Protein AF-A0A9D6EF38-F1 (afdb_monomer_lite)

Radius of gyration: 17.89 Å; chains: 1; bounding box: 45×32×58 Å

Foldseek 3Di:
DAPLPPPVVVVVLVVLVVVLVVVVVCCVVPHHDDLLLNLLSQVLSVLLSLLSPFFLDPPDDPVVSCVVSVVLSVLSVVLSVVCVVCVVVLVPADQLPGDDDPCLLVSLVSVLVSVLSSCCRPPNDPVSVVVVVVVCCQQCQCVDDPPSRDDHDDSVSVSSCQRSDCPHVVDPVRD

pLDDT: mean 89.92, std 9.17, range [43.53, 98.06]

Secondary structure (DSSP, 8-state):
--TTTSHHHHHHHHHHHHHHHHHHHHHHHH-PPPHHHHHHHHHHHHHHHHHHHS-S-TTS-HHHHHHHHHHHHHHHHHHHHHHHHTHHHHHHS-TTTS---HHHHHHHHHHHHHHHHHHHHHH-SHHHHHHHHHHHHHHHGGGSPTTS--PPPPHHHHHIIIIISTTTTTSGGG-

Sequence (175 aa):
MALLESRTAKWLIGALAVALSGFHLWAGAFGAFESMLQRTVHLMTLLALCFLTVPCSRRLPRRLAGAIDIPLALLTFAIDLYLIVEHERIVRREWYYGPMTTLDVVFGALTILLVLEAARRMTGWPLPIIASVFVFYALFGDHFPAPLTIRRTHPLTFIDHMFLTPQAIFGTPTG

Structure (mmCIF, N/CA/C/O backbone):
data_AF-A0A9D6EF38-F1
#
_entry.id   AF-A0A9D6EF38-F1
#
loop_
_atom_site.group_PDB
_atom_site.id
_atom_site.type_symbol
_atom_site.label_atom_id
_atom_site.label_alt_id
_atom_site.label_comp_id
_atom_site.label_asym_id
_atom_site.label_entity_id
_atom_site.label_seq_id
_atom_site.pdbx_PDB_ins_code
_atom_site.Cartn_x
_atom_site.Cartn_y
_atom_site.Cartn_z
_atom_site.occupancy
_atom_site.B_iso_or_equiv
_atom_site.auth_seq_id
_atom_site.auth_comp_id
_atom_site.auth_asym_id
_atom_site.auth_atom_id
_atom_site.pdbx_PDB_model_num
ATOM 1 N N . MET A 1 1 ? -19.043 -6.785 19.228 1.00 43.53 1 MET A N 1
ATOM 2 C CA . MET A 1 1 ? -19.274 -5.549 19.997 1.00 43.53 1 MET A CA 1
ATOM 3 C C . MET A 1 1 ? -17.897 -4.946 20.247 1.00 43.53 1 MET A C 1
ATOM 5 O O . MET A 1 1 ? -16.976 -5.715 20.474 1.00 43.53 1 MET A O 1
ATOM 9 N N . ALA A 1 2 ? -17.712 -3.637 20.155 1.00 46.66 2 ALA A N 1
ATOM 10 C CA . ALA A 1 2 ? -16.590 -2.946 20.792 1.00 46.66 2 ALA A CA 1
ATOM 11 C C . ALA A 1 2 ? -15.155 -2.974 20.216 1.00 46.66 2 ALA A C 1
ATOM 13 O O . ALA A 1 2 ? -14.444 -2.084 20.624 1.00 46.66 2 ALA A O 1
ATOM 14 N N . LEU A 1 3 ? -14.654 -3.824 19.305 1.00 51.19 3 LEU A N 1
ATOM 15 C CA . LEU A 1 3 ? -13.186 -3.780 19.049 1.00 51.19 3 LEU A CA 1
ATOM 16 C C . LEU A 1 3 ? -12.640 -2.460 18.467 1.00 51.19 3 LEU A C 1
ATOM 18 O O . LEU A 1 3 ? -11.590 -2.048 18.918 1.00 51.19 3 LEU A O 1
ATOM 22 N N . LEU A 1 4 ? -13.337 -1.772 17.551 1.00 55.91 4 LEU A N 1
ATOM 23 C CA . LEU A 1 4 ? -12.941 -0.426 17.076 1.00 55.91 4 LEU A CA 1
ATOM 24 C C . LEU A 1 4 ? -13.603 0.723 17.866 1.00 55.91 4 LEU A C 1
ATOM 26 O O . LEU A 1 4 ? -13.211 1.880 17.753 1.00 55.91 4 LEU A O 1
ATOM 30 N N . GLU A 1 5 ? -14.618 0.421 18.681 1.00 59.88 5 GLU A N 1
ATOM 31 C CA . GLU A 1 5 ? -15.302 1.407 19.538 1.00 59.88 5 GLU A CA 1
ATOM 32 C C . GLU A 1 5 ? -14.778 1.419 20.973 1.00 59.88 5 GLU A C 1
ATOM 34 O O . GLU A 1 5 ? -15.077 2.341 21.738 1.00 59.88 5 GLU A O 1
ATOM 39 N N . SER A 1 6 ? -14.004 0.404 21.346 1.00 70.31 6 SER A N 1
ATOM 40 C CA . SER A 1 6 ? -13.431 0.250 22.663 1.00 70.31 6 SER A CA 1
ATOM 41 C C . SER A 1 6 ? -12.456 1.381 22.885 1.00 70.31 6 SER A C 1
ATOM 43 O O . SER A 1 6 ? -11.759 1.862 21.985 1.00 70.31 6 SER A O 1
ATOM 45 N N . ARG A 1 7 ? -12.375 1.782 24.148 1.00 77.31 7 ARG A N 1
ATOM 46 C CA . ARG A 1 7 ? -11.379 2.744 24.597 1.00 77.31 7 ARG A CA 1
ATOM 47 C C . ARG A 1 7 ? -9.976 2.326 24.138 1.00 77.31 7 ARG A C 1
ATOM 49 O O . ARG A 1 7 ? -9.204 3.178 23.725 1.00 77.31 7 ARG A O 1
ATOM 56 N N . THR A 1 8 ? -9.691 1.021 24.127 1.00 80.25 8 THR A N 1
ATOM 57 C CA . THR A 1 8 ? -8.409 0.450 23.696 1.00 80.25 8 THR A CA 1
ATOM 58 C C . THR A 1 8 ? -8.081 0.688 22.223 1.00 80.25 8 THR A C 1
ATOM 60 O O . THR A 1 8 ? -6.961 1.099 21.945 1.00 80.25 8 THR A O 1
ATOM 63 N N . ALA A 1 9 ? -9.013 0.521 21.278 1.00 80.62 9 ALA A N 1
ATOM 64 C CA . ALA A 1 9 ? -8.708 0.799 19.870 1.00 80.62 9 ALA A CA 1
ATOM 65 C C . ALA A 1 9 ? -8.506 2.284 19.592 1.00 80.62 9 ALA A C 1
ATOM 67 O O . ALA A 1 9 ? -7.619 2.641 18.825 1.00 80.62 9 ALA A O 1
ATOM 68 N N . LYS A 1 10 ? -9.266 3.159 20.258 1.00 85.56 10 LYS A N 1
ATOM 69 C CA . LYS A 1 10 ? -9.041 4.608 20.156 1.00 85.56 10 LYS A CA 1
ATOM 70 C C . LYS A 1 10 ? -7.650 4.993 20.660 1.00 85.56 10 LYS A C 1
ATOM 72 O O . LYS A 1 10 ? -6.972 5.780 20.009 1.00 85.56 10 LYS A O 1
ATOM 77 N N . TRP A 1 11 ? -7.211 4.404 21.775 1.00 89.06 11 TRP A N 1
ATOM 78 C CA . TRP A 1 11 ? -5.849 4.586 22.279 1.00 89.06 11 TRP A CA 1
ATOM 79 C C . TRP A 1 11 ? -4.793 4.038 21.322 1.00 89.06 11 TRP A C 1
ATOM 81 O O . TRP A 1 11 ? -3.794 4.709 21.106 1.00 89.06 11 TRP A O 1
ATOM 91 N N . LEU A 1 12 ? -5.018 2.871 20.714 1.00 88.38 12 LEU A N 1
ATOM 92 C CA . LEU A 1 12 ? -4.085 2.278 19.755 1.00 88.38 12 LEU A CA 1
ATOM 93 C C . LEU A 1 12 ? -3.951 3.125 18.480 1.00 88.38 12 LEU A C 1
ATOM 95 O O . LEU A 1 12 ? -2.839 3.419 18.060 1.00 88.38 12 LEU A O 1
ATOM 99 N N . ILE A 1 13 ? -5.069 3.580 17.908 1.00 91.12 13 ILE A N 1
ATOM 100 C CA . ILE A 1 13 ? -5.081 4.492 16.753 1.00 91.12 13 ILE A CA 1
ATOM 101 C C . ILE A 1 13 ? -4.376 5.806 17.109 1.00 91.12 13 ILE A C 1
ATOM 103 O O . ILE A 1 13 ? -3.540 6.284 16.345 1.00 91.12 13 ILE A O 1
ATOM 107 N N . GLY A 1 14 ? -4.677 6.369 18.284 1.00 91.44 14 GLY A N 1
ATOM 108 C CA . GLY A 1 14 ? -4.016 7.572 18.783 1.00 91.44 14 GLY A CA 1
ATOM 109 C C . GLY A 1 14 ? -2.509 7.380 18.953 1.00 91.44 14 GLY A C 1
ATOM 110 O O . GLY A 1 14 ? -1.739 8.222 18.507 1.00 91.44 14 GLY A O 1
ATOM 111 N N . ALA A 1 15 ? -2.080 6.255 19.526 1.00 92.81 15 ALA A N 1
ATOM 112 C CA . ALA A 1 15 ? -0.670 5.926 19.704 1.00 92.81 15 ALA A CA 1
ATOM 113 C C . ALA A 1 15 ? 0.059 5.786 18.361 1.00 92.81 15 ALA A C 1
ATOM 115 O O . ALA A 1 15 ? 1.141 6.341 18.215 1.00 92.81 15 ALA A O 1
ATOM 116 N N . LEU A 1 16 ? -0.543 5.119 17.369 1.00 92.88 16 LEU A N 1
ATOM 117 C CA . LEU A 1 16 ? 0.019 5.005 16.018 1.00 92.88 16 LEU A CA 1
ATOM 118 C C . LEU A 1 16 ? 0.149 6.370 15.333 1.00 92.88 16 LEU A C 1
ATOM 120 O O . LEU A 1 16 ? 1.191 6.671 14.756 1.00 92.88 16 LEU A O 1
ATOM 124 N N . ALA A 1 17 ? -0.878 7.218 15.426 1.00 92.81 17 ALA A N 1
ATOM 125 C CA . ALA A 1 17 ? -0.841 8.557 14.844 1.00 92.81 17 ALA A CA 1
ATOM 126 C C . ALA A 1 17 ? 0.222 9.446 15.517 1.00 92.81 17 ALA A C 1
ATOM 128 O O . ALA A 1 17 ? 0.976 10.144 14.835 1.00 92.81 17 ALA A O 1
ATOM 129 N N . VAL A 1 18 ? 0.322 9.395 16.850 1.00 95.25 18 VAL A N 1
ATOM 130 C CA . VAL A 1 18 ? 1.350 10.116 17.616 1.00 95.25 18 VAL A CA 1
ATOM 131 C C . VAL A 1 18 ? 2.748 9.587 17.300 1.00 95.25 18 VAL A C 1
ATOM 133 O O . VAL A 1 18 ? 3.653 10.390 17.094 1.00 95.25 18 VAL A O 1
ATOM 136 N N . ALA A 1 19 ? 2.929 8.269 17.199 1.00 94.19 19 ALA A N 1
ATOM 137 C CA . ALA A 1 19 ? 4.202 7.659 16.825 1.00 94.19 19 ALA A CA 1
ATOM 138 C C . ALA A 1 19 ? 4.644 8.091 15.420 1.00 94.19 19 ALA A C 1
ATOM 140 O O . ALA A 1 19 ? 5.786 8.507 15.251 1.00 94.19 19 ALA A O 1
ATOM 141 N N . LEU A 1 20 ? 3.734 8.088 14.439 1.00 94.31 20 LEU A N 1
ATOM 142 C CA . LEU A 1 20 ? 4.024 8.562 13.084 1.00 94.31 20 LEU A CA 1
ATOM 143 C C . LEU A 1 20 ? 4.392 10.053 13.062 1.00 94.31 20 LEU A C 1
ATOM 145 O O . LEU A 1 20 ? 5.305 10.467 12.352 1.00 94.31 20 LEU A O 1
ATOM 149 N N . SER A 1 21 ? 3.698 10.861 13.864 1.00 93.38 21 SER A N 1
ATOM 150 C CA . SER A 1 21 ? 3.976 12.296 13.982 1.00 93.38 21 SER A CA 1
ATOM 151 C C . SER A 1 21 ? 5.343 12.542 14.631 1.00 93.38 21 SER A C 1
ATOM 153 O O . SER A 1 21 ? 6.124 13.359 14.150 1.00 93.38 21 SER A O 1
ATOM 155 N N . GLY A 1 22 ? 5.662 11.795 15.692 1.00 93.44 22 GLY A N 1
ATOM 156 C CA . GLY A 1 22 ? 6.965 11.823 16.353 1.00 93.44 22 GLY A CA 1
ATOM 157 C C . GLY A 1 22 ? 8.101 11.365 15.439 1.00 93.44 22 GLY A C 1
ATOM 158 O O . GLY A 1 22 ? 9.150 11.999 15.427 1.00 93.44 22 GLY A O 1
ATOM 159 N N . PHE A 1 23 ? 7.876 10.327 14.629 1.00 91.50 23 PHE A N 1
ATOM 160 C CA . PHE A 1 23 ? 8.826 9.849 13.622 1.00 91.50 23 PHE A CA 1
ATOM 161 C C . PHE A 1 23 ? 9.205 10.955 12.628 1.00 91.50 23 PHE A C 1
ATOM 163 O O . PHE A 1 23 ? 10.390 11.194 12.404 1.00 91.50 23 PHE A O 1
ATOM 170 N N . HIS A 1 24 ? 8.222 11.694 12.103 1.00 91.31 24 HIS A N 1
ATOM 171 C CA . HIS A 1 24 ? 8.473 12.816 11.190 1.00 91.31 24 HIS A CA 1
ATOM 172 C C . HIS A 1 24 ? 9.196 13.989 11.854 1.00 91.31 24 HIS A C 1
ATOM 174 O O . HIS A 1 24 ? 10.127 14.543 11.272 1.00 91.31 24 HIS A O 1
ATOM 180 N N . LEU A 1 25 ? 8.812 14.354 13.083 1.00 91.31 25 LEU A N 1
ATOM 181 C CA . LEU A 1 25 ? 9.503 15.407 13.839 1.00 91.31 25 LEU A CA 1
ATOM 182 C C . LEU A 1 25 ? 10.960 15.034 14.125 1.00 91.31 25 LEU A C 1
ATOM 184 O O . LEU A 1 25 ? 11.847 15.877 14.015 1.00 91.31 25 LEU A O 1
ATOM 188 N N . TRP A 1 26 ? 11.211 13.769 14.463 1.00 90.44 26 TRP A N 1
ATOM 189 C CA . TRP A 1 26 ? 12.556 13.262 14.693 1.00 90.44 26 TRP A CA 1
ATOM 190 C C . TRP A 1 26 ? 13.386 13.271 13.405 1.00 90.44 26 TRP A C 1
ATOM 192 O O . TRP A 1 26 ? 14.493 13.804 13.410 1.00 90.44 26 TRP A O 1
ATOM 202 N N . ALA A 1 27 ? 12.840 12.773 12.291 1.00 88.31 27 ALA A N 1
ATOM 203 C CA . ALA A 1 27 ? 13.526 12.778 10.997 1.00 88.31 27 ALA A CA 1
ATOM 204 C C . ALA A 1 27 ? 13.858 14.210 10.532 1.00 88.31 27 ALA A C 1
ATOM 206 O O . ALA A 1 27 ? 14.954 14.473 10.042 1.00 88.31 27 ALA A O 1
ATOM 207 N N . GLY A 1 28 ? 12.951 15.167 10.751 1.00 86.38 28 GLY A N 1
ATOM 208 C CA . GLY A 1 28 ? 13.198 16.579 10.448 1.00 86.38 28 GLY A CA 1
ATOM 209 C C . GLY A 1 28 ? 14.270 17.230 11.332 1.00 86.38 28 GLY A C 1
ATOM 210 O O . GLY A 1 28 ? 14.988 18.109 10.865 1.00 86.38 28 GLY A O 1
ATOM 211 N N . ALA A 1 29 ? 14.396 16.804 12.593 1.00 88.31 29 ALA A N 1
ATOM 212 C CA . ALA A 1 29 ? 15.343 17.378 13.550 1.00 88.31 29 ALA A CA 1
ATOM 213 C C . ALA A 1 29 ? 16.752 16.762 13.479 1.00 88.31 29 ALA A C 1
ATOM 215 O O . ALA A 1 29 ? 17.735 17.477 13.664 1.00 88.31 29 ALA A O 1
ATOM 216 N N . PHE A 1 30 ? 16.859 15.453 13.235 1.00 85.69 30 PHE A N 1
ATOM 217 C CA . PHE A 1 30 ? 18.117 14.697 13.337 1.00 85.69 30 PHE A CA 1
ATOM 218 C C . PHE A 1 30 ? 18.672 14.208 11.991 1.00 85.69 30 PHE A C 1
ATOM 220 O O . PHE A 1 30 ? 19.778 13.671 11.954 1.00 85.69 30 PHE A O 1
ATOM 227 N N . GLY A 1 31 ? 17.949 14.435 10.892 1.00 76.88 31 GLY A N 1
ATOM 228 C CA . GLY A 1 31 ? 18.358 14.061 9.540 1.00 76.88 31 GLY A CA 1
ATOM 229 C C . GLY A 1 31 ? 17.400 13.056 8.904 1.00 76.88 31 GLY A C 1
ATOM 230 O O . GLY A 1 31 ? 16.877 12.158 9.564 1.00 76.88 31 GLY A O 1
ATOM 231 N N . ALA A 1 32 ? 17.170 13.223 7.600 1.00 74.69 32 ALA A N 1
ATOM 232 C CA . ALA A 1 32 ? 16.268 12.364 6.846 1.00 74.69 32 ALA A CA 1
ATOM 233 C C . ALA A 1 32 ? 16.864 10.962 6.670 1.00 74.69 32 ALA A C 1
ATOM 235 O O . ALA A 1 32 ? 18.046 10.807 6.352 1.00 74.69 32 ALA A O 1
ATOM 236 N N . PHE A 1 33 ? 16.021 9.943 6.838 1.00 78.31 33 PHE A N 1
ATOM 237 C CA . PHE A 1 33 ? 16.364 8.583 6.438 1.00 78.31 33 PHE A CA 1
ATOM 238 C C . PHE A 1 33 ? 16.461 8.486 4.913 1.00 78.31 33 PHE A C 1
ATOM 240 O O . PHE A 1 33 ? 16.066 9.395 4.177 1.00 78.31 33 PHE A O 1
ATOM 247 N N . GLU A 1 34 ? 16.948 7.346 4.421 1.00 82.56 34 GLU A N 1
ATOM 248 C CA . GLU A 1 34 ? 16.823 7.050 3.001 1.00 82.56 34 GLU A CA 1
ATOM 249 C C . GLU A 1 34 ? 15.355 7.17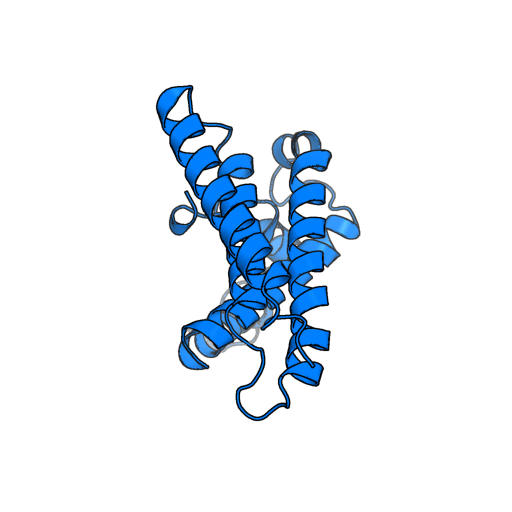8 2.565 1.00 82.56 34 GLU A C 1
ATOM 251 O O . GLU A 1 34 ? 14.441 6.663 3.217 1.00 82.56 34 GLU A O 1
ATOM 256 N N . SER A 1 35 ? 15.140 7.875 1.446 1.00 82.12 35 SER A N 1
ATOM 257 C CA . SER A 1 35 ? 13.808 8.250 0.968 1.00 82.12 35 SER A CA 1
ATOM 258 C C . SER A 1 35 ? 12.825 7.077 0.887 1.00 82.12 35 SER A C 1
ATOM 260 O O . SER A 1 35 ? 11.655 7.250 1.221 1.00 82.12 35 SER A O 1
ATOM 262 N N . MET A 1 36 ? 13.278 5.877 0.507 1.00 83.75 36 MET A N 1
ATOM 263 C CA . MET A 1 36 ? 12.411 4.705 0.401 1.00 83.75 36 MET A CA 1
ATOM 264 C C . MET A 1 36 ? 11.947 4.192 1.769 1.00 83.75 36 MET A C 1
ATOM 266 O O . MET A 1 36 ? 10.761 3.902 1.936 1.00 83.75 36 MET A O 1
ATOM 270 N N . LEU A 1 37 ? 12.838 4.140 2.764 1.00 88.69 37 LEU A N 1
ATOM 271 C CA . LEU A 1 37 ? 12.488 3.721 4.125 1.00 88.69 37 LEU A CA 1
ATOM 272 C C . LEU A 1 37 ? 11.472 4.672 4.753 1.00 88.69 37 LEU A C 1
ATOM 274 O O . LEU A 1 37 ? 10.438 4.232 5.253 1.00 88.69 37 LEU A O 1
ATOM 278 N N . GLN A 1 38 ? 11.728 5.979 4.676 1.00 90.94 38 GLN A N 1
ATOM 279 C CA . GLN A 1 38 ? 10.842 6.980 5.269 1.00 90.94 38 GLN A CA 1
ATOM 280 C C . GLN A 1 38 ? 9.434 6.931 4.663 1.00 90.94 38 GLN A C 1
ATOM 282 O O . GLN A 1 38 ? 8.438 6.953 5.389 1.00 90.94 38 GLN A O 1
ATOM 287 N N . ARG A 1 39 ? 9.349 6.835 3.332 1.00 90.94 39 ARG A N 1
ATOM 288 C CA . ARG A 1 39 ? 8.074 6.777 2.605 1.00 90.94 39 ARG A CA 1
ATOM 289 C C . ARG A 1 39 ? 7.310 5.490 2.874 1.00 90.94 39 ARG A C 1
ATOM 291 O O . ARG A 1 39 ? 6.085 5.527 2.959 1.00 90.94 39 ARG A O 1
ATOM 298 N N . THR A 1 40 ? 8.016 4.374 3.040 1.00 92.06 40 THR A N 1
ATOM 299 C CA . THR A 1 40 ? 7.385 3.087 3.345 1.00 92.06 40 THR A CA 1
ATOM 300 C C . THR A 1 40 ? 6.734 3.114 4.721 1.00 92.06 40 THR A C 1
ATOM 302 O O . THR A 1 40 ? 5.520 2.917 4.810 1.00 92.06 40 THR A O 1
ATOM 305 N N . VAL A 1 41 ? 7.496 3.502 5.752 1.00 93.62 41 VAL A N 1
ATOM 306 C CA . VAL A 1 41 ? 6.987 3.641 7.126 1.00 93.62 41 VAL A CA 1
ATOM 307 C C . VAL A 1 41 ? 5.799 4.598 7.158 1.00 93.62 41 VAL A C 1
ATOM 309 O O . VAL A 1 41 ? 4.775 4.315 7.785 1.00 93.62 41 VAL A O 1
ATOM 312 N N . HIS A 1 42 ? 5.891 5.722 6.440 1.00 94.25 42 HIS A N 1
ATOM 313 C CA . HIS A 1 42 ? 4.799 6.682 6.364 1.00 94.25 42 HIS A CA 1
ATOM 314 C C . HIS A 1 42 ? 3.541 6.098 5.714 1.00 94.25 42 HIS A C 1
ATOM 316 O O . HIS A 1 42 ? 2.475 6.090 6.335 1.00 94.25 42 HIS A O 1
ATOM 322 N N . LEU A 1 43 ? 3.651 5.598 4.482 1.00 95.12 43 LEU A N 1
ATOM 323 C CA . LEU A 1 43 ? 2.506 5.127 3.712 1.00 95.12 43 LEU A CA 1
ATOM 324 C C . LEU A 1 43 ? 1.854 3.902 4.355 1.00 95.12 43 LEU A C 1
ATOM 326 O O . LEU A 1 43 ? 0.630 3.864 4.477 1.00 95.12 43 LEU A O 1
ATOM 330 N N . MET A 1 44 ? 2.639 2.913 4.784 1.00 96.38 44 MET A N 1
ATOM 331 C CA . MET A 1 44 ? 2.095 1.692 5.377 1.00 96.38 44 MET A CA 1
ATOM 332 C C . MET A 1 44 ? 1.382 1.983 6.700 1.00 96.38 44 MET A C 1
ATOM 334 O O . MET A 1 44 ? 0.292 1.457 6.938 1.00 96.38 44 MET A O 1
ATOM 338 N N . THR A 1 45 ? 1.920 2.899 7.514 1.00 94.94 45 THR A N 1
ATOM 339 C CA . THR A 1 45 ? 1.246 3.352 8.739 1.00 94.94 45 THR A CA 1
ATOM 340 C C . THR A 1 45 ? -0.046 4.108 8.424 1.00 94.94 45 THR A C 1
ATOM 342 O O . THR A 1 45 ? -1.061 3.895 9.090 1.00 94.94 45 THR A O 1
ATOM 345 N N . LEU A 1 46 ? -0.063 4.958 7.391 1.00 95.38 46 LEU A N 1
ATOM 346 C CA . LEU A 1 46 ? -1.285 5.643 6.958 1.00 95.38 46 LEU A CA 1
ATOM 347 C C . LEU A 1 46 ? -2.349 4.674 6.428 1.00 95.38 46 LEU A C 1
ATOM 349 O O . LEU A 1 46 ? -3.529 4.859 6.726 1.00 95.38 46 LEU A O 1
ATOM 353 N N . LEU A 1 47 ? -1.964 3.632 5.686 1.00 96.06 47 LEU A N 1
ATOM 354 C CA . LEU A 1 47 ? -2.893 2.590 5.243 1.00 96.06 47 LEU A CA 1
ATOM 355 C C . LEU A 1 47 ? -3.463 1.814 6.438 1.00 96.06 47 LEU A C 1
ATOM 357 O O . LEU A 1 47 ? -4.678 1.620 6.512 1.00 96.06 47 LEU A O 1
ATOM 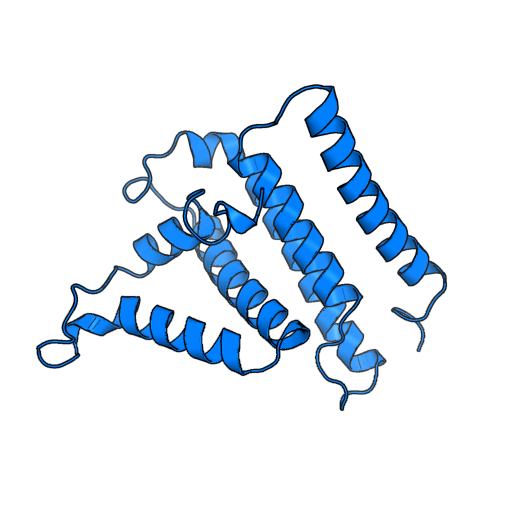361 N N . ALA A 1 48 ? -2.625 1.452 7.416 1.00 95.44 48 ALA A N 1
ATOM 362 C CA . ALA A 1 48 ? -3.081 0.821 8.653 1.00 95.44 48 ALA A CA 1
ATOM 363 C C . ALA A 1 48 ? -4.102 1.706 9.389 1.00 95.44 48 ALA A C 1
ATOM 365 O O . ALA A 1 48 ? -5.186 1.248 9.758 1.00 95.44 48 ALA A O 1
ATOM 366 N N . LEU A 1 49 ? -3.795 2.998 9.549 1.00 93.69 49 LEU A N 1
ATOM 367 C CA . LEU A 1 49 ? -4.704 3.977 10.147 1.00 93.69 49 LEU A CA 1
ATOM 368 C C . LEU A 1 49 ? -5.999 4.110 9.341 1.00 93.69 49 LEU A C 1
ATOM 370 O O . LEU A 1 49 ? -7.074 4.153 9.938 1.00 93.69 49 LEU A O 1
ATOM 374 N N . CYS A 1 50 ? -5.932 4.129 8.008 1.00 94.19 50 CYS A N 1
ATOM 375 C CA . CYS A 1 50 ? -7.106 4.181 7.139 1.00 94.19 50 CYS A CA 1
ATOM 376 C C . CYS A 1 50 ? -8.042 2.996 7.403 1.00 94.19 50 CYS A C 1
ATOM 378 O O . CYS A 1 50 ? -9.230 3.202 7.649 1.00 94.19 50 CYS A O 1
ATOM 380 N N . PHE A 1 51 ? -7.520 1.768 7.438 1.00 93.62 51 PHE A N 1
ATOM 381 C CA . PHE A 1 51 ? -8.345 0.582 7.676 1.00 93.62 51 PHE A CA 1
ATOM 382 C C . PHE A 1 51 ? -8.918 0.533 9.094 1.00 93.62 51 PHE A C 1
ATOM 384 O O . PHE A 1 51 ? -10.064 0.128 9.269 1.00 93.62 51 PHE A O 1
ATOM 391 N N . LEU A 1 52 ? -8.177 1.006 10.099 1.00 90.94 52 LEU A N 1
ATOM 392 C CA . LEU A 1 52 ? -8.662 1.062 11.481 1.00 90.94 52 LEU A CA 1
ATOM 393 C C . LEU A 1 52 ? -9.679 2.188 11.733 1.00 90.94 52 LEU A C 1
ATOM 395 O O . LEU A 1 52 ? -10.502 2.073 12.641 1.00 90.94 52 LEU A O 1
ATOM 399 N N . THR A 1 53 ? -9.640 3.278 10.962 1.00 89.75 53 THR A N 1
ATOM 400 C CA . THR A 1 53 ? -10.502 4.457 11.178 1.00 89.75 53 THR A CA 1
ATOM 401 C C . THR A 1 53 ? -11.712 4.504 10.251 1.00 89.75 53 THR A C 1
ATOM 403 O O . THR A 1 53 ? -12.780 4.964 10.665 1.00 89.75 53 THR A O 1
ATOM 406 N N . VAL A 1 54 ? -11.581 4.010 9.017 1.00 89.12 54 VAL A N 1
ATOM 407 C CA . VAL A 1 54 ? -12.631 4.050 7.998 1.00 89.12 54 VAL A CA 1
ATOM 408 C C . VAL A 1 54 ? -13.119 2.631 7.690 1.00 89.12 54 VAL A C 1
ATOM 410 O O . VAL A 1 54 ? -12.417 1.860 7.027 1.00 89.12 54 VAL A O 1
ATOM 413 N N . PRO A 1 55 ? -14.341 2.271 8.132 1.00 86.19 55 PRO A N 1
ATOM 414 C CA . PRO A 1 55 ? -14.838 0.908 8.004 1.00 86.19 55 PRO A CA 1
ATOM 415 C C . PRO A 1 55 ? -15.073 0.520 6.541 1.00 86.19 55 PRO A C 1
ATOM 417 O O . PRO A 1 55 ? -15.537 1.340 5.744 1.00 86.19 55 PRO A O 1
ATOM 420 N N . CYS A 1 56 ? -14.850 -0.756 6.208 1.00 87.44 56 CYS A N 1
ATOM 421 C CA . CYS A 1 56 ? -15.000 -1.295 4.845 1.00 87.44 56 CYS A CA 1
ATOM 422 C C . CYS A 1 56 ? -16.342 -0.949 4.166 1.00 87.44 56 CYS A C 1
ATOM 424 O O . CYS A 1 56 ? -16.398 -0.629 2.972 1.00 87.44 56 CYS A O 1
ATOM 426 N N . SER A 1 57 ? -17.441 -0.999 4.925 1.00 83.31 57 SER A N 1
ATOM 427 C CA . SER A 1 57 ? -18.781 -0.662 4.445 1.00 83.31 57 SER A CA 1
ATOM 428 C C . SER A 1 57 ? -19.642 -0.097 5.565 1.00 83.31 57 SER A C 1
ATOM 430 O O . SER A 1 57 ? -19.734 -0.677 6.645 1.00 83.31 57 SER A O 1
ATOM 432 N N . ARG A 1 58 ? -20.359 0.994 5.271 1.00 77.06 58 ARG A N 1
ATOM 433 C CA . ARG A 1 58 ? -21.358 1.581 6.182 1.00 77.06 58 ARG A CA 1
ATOM 434 C C . ARG A 1 58 ? -22.617 0.720 6.331 1.00 77.06 58 ARG A C 1
ATOM 436 O O . ARG A 1 58 ? -23.391 0.944 7.252 1.00 77.06 58 ARG A O 1
ATOM 443 N N . ARG A 1 59 ? -22.834 -0.236 5.419 1.00 83.31 59 ARG A N 1
ATOM 444 C CA . ARG A 1 59 ? -23.993 -1.146 5.431 1.00 83.31 59 ARG A CA 1
ATOM 445 C C . ARG A 1 59 ? -23.748 -2.396 6.273 1.00 83.31 59 ARG A C 1
ATOM 447 O O . ARG A 1 59 ? -24.702 -3.051 6.675 1.00 83.31 59 ARG A O 1
ATOM 454 N N . LEU A 1 60 ? -22.482 -2.747 6.506 1.00 83.50 60 LEU A N 1
ATOM 455 C CA . LEU A 1 60 ? -22.134 -3.914 7.304 1.00 83.50 60 LEU A CA 1
ATOM 456 C C . LEU A 1 60 ? -22.229 -3.588 8.800 1.00 83.50 60 LEU A C 1
ATOM 458 O O . LEU A 1 60 ? -21.821 -2.503 9.225 1.00 83.50 60 LEU A O 1
ATOM 462 N N . PRO A 1 61 ? -22.686 -4.540 9.631 1.00 84.50 61 PRO A N 1
ATOM 463 C CA . PRO A 1 61 ? -22.518 -4.455 11.073 1.00 84.50 61 PRO A CA 1
ATOM 464 C C . PRO A 1 61 ? -21.046 -4.210 11.420 1.00 84.50 61 PRO A C 1
ATOM 466 O O . PRO A 1 61 ? -20.164 -4.898 10.902 1.00 84.50 61 PRO A O 1
ATOM 469 N N . ARG A 1 62 ? -20.768 -3.297 12.360 1.00 78.81 62 ARG A N 1
ATOM 470 C CA . ARG A 1 62 ? -19.391 -2.927 12.753 1.00 78.81 62 ARG A CA 1
ATOM 471 C C . ARG A 1 62 ? -18.504 -4.121 13.119 1.00 78.81 62 ARG A C 1
ATOM 473 O O . ARG A 1 62 ? -17.300 -4.077 12.907 1.00 78.81 62 ARG A O 1
ATOM 480 N N . ARG A 1 63 ? -19.089 -5.205 13.644 1.00 80.62 63 ARG A N 1
ATOM 481 C CA . ARG A 1 63 ? -18.366 -6.452 13.952 1.00 80.62 63 ARG A CA 1
ATOM 482 C C . ARG A 1 63 ? -17.800 -7.124 12.699 1.00 80.62 63 ARG A C 1
ATOM 484 O O . ARG A 1 63 ? -16.671 -7.591 12.736 1.00 80.62 63 ARG A O 1
ATOM 491 N N . LEU A 1 64 ? -18.589 -7.185 11.628 1.00 84.00 64 LEU A N 1
ATOM 492 C CA . LEU A 1 64 ? -18.177 -7.793 10.364 1.00 84.00 64 LEU A CA 1
ATOM 493 C C . LEU A 1 64 ? -17.192 -6.887 9.625 1.00 84.00 64 LEU A C 1
ATOM 495 O O . LEU A 1 64 ? -16.207 -7.387 9.102 1.00 84.00 64 LEU A O 1
ATOM 499 N N . ALA A 1 65 ? -17.404 -5.566 9.664 1.00 85.19 65 ALA A N 1
ATOM 500 C CA . ALA A 1 65 ? -16.432 -4.607 9.141 1.00 85.19 65 ALA A CA 1
ATOM 501 C C . ALA A 1 65 ? -15.069 -4.759 9.842 1.00 85.19 65 ALA A C 1
ATOM 503 O O . ALA A 1 65 ? -14.070 -5.008 9.181 1.00 85.19 65 ALA A O 1
ATOM 504 N N . GLY A 1 66 ? -15.042 -4.767 11.181 1.00 84.75 66 GLY A N 1
ATOM 505 C CA . GLY A 1 66 ? -13.808 -4.953 11.952 1.00 84.75 66 GLY A CA 1
ATOM 506 C C . GLY A 1 66 ? -13.093 -6.285 11.689 1.00 84.75 66 GLY A C 1
ATOM 507 O O . GLY A 1 66 ? -11.868 -6.327 11.698 1.00 84.75 66 GLY A O 1
ATOM 508 N N . ALA A 1 67 ? -13.829 -7.365 11.408 1.00 87.75 67 ALA A N 1
ATOM 509 C CA . ALA A 1 67 ? -13.232 -8.655 11.052 1.00 87.75 67 ALA A CA 1
ATOM 510 C C . ALA A 1 67 ? -12.497 -8.634 9.697 1.00 87.75 67 ALA A C 1
ATOM 512 O O . ALA A 1 67 ? -11.641 -9.481 9.469 1.00 87.75 67 ALA A O 1
ATOM 513 N N . ILE A 1 68 ? -12.815 -7.675 8.823 1.00 90.31 68 ILE A N 1
ATOM 514 C CA . ILE A 1 68 ? -12.130 -7.442 7.544 1.00 90.31 68 ILE A CA 1
ATOM 515 C C . ILE A 1 68 ? -11.020 -6.400 7.725 1.00 90.31 68 ILE A C 1
ATOM 517 O O . ILE A 1 68 ? -9.908 -6.569 7.235 1.00 90.31 68 ILE A O 1
ATOM 521 N N . ASP A 1 69 ? -11.314 -5.334 8.463 1.00 91.75 69 ASP A N 1
ATOM 522 C CA . ASP A 1 69 ? -10.445 -4.168 8.607 1.00 91.75 69 ASP A CA 1
ATOM 523 C C . ASP A 1 69 ? -9.181 -4.461 9.426 1.00 91.75 69 ASP A C 1
ATOM 525 O O . ASP A 1 69 ? -8.098 -3.996 9.077 1.00 91.75 69 ASP A O 1
ATOM 529 N N . ILE A 1 70 ? -9.293 -5.278 10.481 1.00 91.38 70 ILE A N 1
ATOM 530 C CA . ILE A 1 70 ? -8.152 -5.639 11.334 1.00 91.38 70 ILE A CA 1
ATOM 531 C C . ILE A 1 70 ? -7.104 -6.457 10.555 1.00 91.38 70 ILE A C 1
ATOM 533 O O . ILE A 1 70 ? -5.938 -6.067 10.583 1.00 91.38 70 ILE A O 1
ATOM 537 N N . PRO A 1 71 ? -7.457 -7.535 9.822 1.00 95.12 71 PRO A N 1
ATOM 538 C CA . PRO A 1 71 ? -6.495 -8.236 8.973 1.00 95.12 71 PRO A CA 1
ATOM 539 C C . PRO A 1 71 ? -5.835 -7.349 7.916 1.00 95.12 71 PRO A C 1
ATOM 541 O O . PRO A 1 71 ? -4.639 -7.493 7.689 1.00 95.12 71 PRO A O 1
ATOM 544 N N . LEU A 1 72 ? -6.574 -6.420 7.295 1.00 95.44 72 LEU A N 1
ATOM 545 C CA . LEU A 1 72 ? -6.003 -5.495 6.307 1.00 95.44 72 LEU A CA 1
ATOM 546 C C . LEU A 1 72 ? -4.968 -4.555 6.940 1.00 95.44 72 LEU A C 1
ATOM 548 O O . LEU A 1 72 ? -3.903 -4.351 6.365 1.00 95.44 72 LEU A O 1
ATOM 552 N N . ALA A 1 73 ? -5.240 -4.042 8.143 1.00 95.06 73 ALA A N 1
ATOM 553 C CA . ALA A 1 73 ? -4.281 -3.233 8.895 1.00 95.06 73 ALA A CA 1
ATOM 554 C C . ALA A 1 73 ? -3.053 -4.043 9.357 1.00 95.06 73 ALA A C 1
ATOM 556 O O . ALA A 1 73 ? -1.931 -3.547 9.345 1.00 95.06 73 ALA A O 1
ATOM 557 N N . LEU A 1 74 ? -3.231 -5.306 9.752 1.00 96.00 74 LEU A N 1
ATOM 558 C CA . LEU A 1 74 ? -2.100 -6.181 10.081 1.00 96.00 74 LEU A CA 1
ATOM 559 C C . LEU A 1 74 ? -1.258 -6.502 8.843 1.00 96.00 74 LEU A C 1
ATOM 561 O O . LEU A 1 74 ? -0.034 -6.555 8.930 1.00 96.00 74 LEU A O 1
ATOM 565 N N . LEU A 1 75 ? -1.901 -6.671 7.687 1.00 97.62 75 LEU A N 1
ATOM 566 C CA . LEU A 1 75 ? -1.219 -6.925 6.426 1.00 97.62 75 LEU A CA 1
ATOM 567 C C . LEU A 1 75 ? -0.339 -5.741 6.006 1.00 97.62 75 LEU A C 1
ATOM 569 O O . LEU A 1 75 ? 0.782 -5.966 5.565 1.00 97.62 75 LEU A O 1
ATOM 573 N N . THR A 1 76 ? -0.787 -4.495 6.200 1.00 97.00 76 THR A N 1
ATOM 574 C CA . THR A 1 76 ? 0.057 -3.317 5.925 1.00 97.00 76 THR A CA 1
ATOM 575 C C . THR A 1 76 ? 1.300 -3.286 6.810 1.00 97.00 76 THR A C 1
ATOM 577 O O . THR A 1 76 ? 2.378 -2.991 6.310 1.00 97.00 76 THR A O 1
ATOM 580 N N . PHE A 1 77 ? 1.192 -3.668 8.090 1.00 96.75 77 PHE A N 1
ATOM 581 C CA . PHE A 1 77 ? 2.364 -3.779 8.970 1.00 96.75 77 PHE A CA 1
ATOM 582 C C . PHE A 1 77 ? 3.300 -4.926 8.575 1.00 96.75 77 PHE A C 1
ATOM 584 O O . PHE A 1 77 ? 4.514 -4.787 8.678 1.00 96.75 77 PHE A O 1
ATOM 591 N N . ALA A 1 78 ? 2.759 -6.055 8.111 1.00 97.62 78 ALA A N 1
ATOM 592 C CA . ALA A 1 78 ? 3.577 -7.164 7.624 1.00 97.62 78 ALA A CA 1
ATOM 593 C C . ALA A 1 78 ? 4.382 -6.771 6.372 1.00 97.62 78 ALA A C 1
ATOM 595 O O . ALA A 1 78 ? 5.554 -7.127 6.261 1.00 97.62 78 ALA A O 1
ATOM 596 N N . ILE A 1 79 ? 3.766 -6.012 5.461 1.00 97.44 79 ILE A N 1
ATOM 597 C CA . ILE A 1 79 ? 4.420 -5.483 4.258 1.00 97.44 79 ILE A CA 1
ATOM 598 C C . ILE A 1 79 ? 5.484 -4.439 4.628 1.00 97.44 79 ILE A C 1
ATOM 600 O O . ILE A 1 79 ? 6.590 -4.494 4.098 1.00 97.44 79 ILE A O 1
ATOM 604 N N . ASP A 1 80 ? 5.180 -3.532 5.560 1.00 96.19 80 ASP A N 1
ATOM 605 C CA . ASP A 1 80 ? 6.133 -2.535 6.071 1.00 96.19 80 ASP A CA 1
ATOM 606 C C . ASP A 1 80 ? 7.379 -3.197 6.666 1.00 96.19 80 ASP A C 1
ATOM 608 O O . ASP A 1 80 ? 8.504 -2.923 6.253 1.00 96.19 80 ASP A O 1
ATOM 612 N N . LEU A 1 81 ? 7.177 -4.158 7.575 1.00 96.75 81 LEU A N 1
ATOM 613 C CA . LEU A 1 81 ? 8.270 -4.897 8.200 1.00 96.75 81 LEU A CA 1
ATOM 614 C C . LEU A 1 81 ? 9.113 -5.643 7.159 1.00 96.75 81 LEU A C 1
ATOM 616 O O . LEU A 1 81 ? 10.337 -5.650 7.265 1.00 96.75 81 LEU A O 1
ATOM 620 N N . TYR A 1 82 ? 8.479 -6.247 6.151 1.00 96.69 82 TYR A N 1
ATOM 621 C CA . TYR A 1 82 ? 9.193 -6.901 5.056 1.00 96.69 82 TYR A CA 1
ATOM 622 C C . TYR A 1 82 ? 10.096 -5.925 4.300 1.00 96.69 82 TYR A C 1
ATOM 624 O O . TYR A 1 82 ? 11.271 -6.219 4.098 1.00 96.69 82 TYR A O 1
ATOM 632 N N . LEU A 1 83 ? 9.568 -4.760 3.918 1.00 94.69 83 LEU A N 1
ATOM 633 C CA . LEU A 1 83 ? 10.325 -3.743 3.190 1.00 94.69 83 LEU A CA 1
ATOM 634 C C . LEU A 1 83 ? 11.483 -3.174 4.017 1.00 94.69 83 LEU A C 1
ATOM 636 O O . LEU A 1 83 ? 12.529 -2.889 3.447 1.00 94.69 83 LEU A O 1
ATOM 640 N N . ILE A 1 84 ? 11.328 -3.055 5.340 1.00 94.12 84 ILE A N 1
ATOM 641 C CA . ILE A 1 84 ? 12.397 -2.616 6.249 1.00 94.12 84 ILE A CA 1
ATOM 642 C C . ILE A 1 84 ? 13.489 -3.686 6.378 1.00 94.12 84 ILE A C 1
ATOM 644 O O . ILE A 1 84 ? 14.672 -3.365 6.304 1.00 94.12 84 ILE A O 1
ATOM 648 N N . VAL A 1 85 ? 13.116 -4.956 6.569 1.00 95.50 85 VAL A N 1
ATOM 649 C CA . VAL A 1 85 ? 14.081 -6.058 6.747 1.00 95.50 85 VAL A CA 1
ATOM 650 C C . VAL A 1 85 ? 14.850 -6.342 5.456 1.00 95.50 85 VAL A C 1
ATOM 652 O O . VAL A 1 85 ? 16.061 -6.543 5.490 1.00 95.50 85 VAL A O 1
ATOM 655 N N . GLU A 1 86 ? 14.165 -6.329 4.314 1.00 94.06 86 GLU A N 1
ATOM 656 C CA . GLU A 1 86 ? 14.753 -6.605 2.998 1.00 94.06 86 GLU A CA 1
ATOM 657 C C . GLU A 1 86 ? 15.304 -5.351 2.303 1.00 94.06 86 GLU A C 1
ATOM 659 O O . GLU A 1 86 ? 15.726 -5.417 1.147 1.00 94.06 86 GLU A O 1
ATOM 664 N N . HIS A 1 87 ? 15.321 -4.210 2.992 1.00 91.25 87 HIS A N 1
ATOM 665 C CA . HIS A 1 87 ? 15.676 -2.909 2.432 1.00 91.25 87 HIS A CA 1
ATOM 666 C C . HIS A 1 87 ? 17.025 -2.910 1.696 1.00 91.25 87 HIS A C 1
ATOM 668 O O . HIS A 1 87 ? 17.081 -2.544 0.524 1.00 91.25 87 HIS A O 1
ATOM 674 N N . GLU A 1 88 ? 18.089 -3.421 2.322 1.00 90.56 88 GLU A N 1
ATOM 675 C CA . GLU A 1 88 ? 19.423 -3.504 1.705 1.00 90.56 88 GLU A CA 1
ATOM 676 C C . GLU A 1 88 ? 19.416 -4.320 0.402 1.00 90.56 88 GLU A C 1
ATOM 678 O O . GLU A 1 88 ? 20.069 -3.948 -0.574 1.00 90.56 88 GLU A O 1
ATOM 683 N N . ARG A 1 89 ? 18.653 -5.423 0.352 1.00 92.19 89 ARG A N 1
ATOM 684 C CA . ARG A 1 89 ? 18.509 -6.236 -0.866 1.00 92.19 89 ARG A CA 1
ATOM 685 C C . ARG A 1 89 ? 17.764 -5.458 -1.946 1.00 92.19 89 ARG A C 1
ATOM 687 O O . ARG A 1 89 ? 18.151 -5.518 -3.112 1.00 92.19 89 ARG A O 1
ATOM 694 N N . ILE A 1 90 ? 16.698 -4.757 -1.570 1.00 90.38 90 ILE A N 1
ATOM 695 C CA . ILE A 1 90 ? 15.844 -4.010 -2.496 1.00 90.38 90 ILE A CA 1
ATOM 696 C C . ILE A 1 90 ? 16.605 -2.830 -3.105 1.00 90.38 90 ILE A C 1
ATOM 698 O O . ILE A 1 90 ? 16.537 -2.634 -4.314 1.00 90.38 90 ILE A O 1
ATOM 702 N N . VAL A 1 91 ? 17.376 -2.087 -2.310 1.00 87.56 91 VAL A N 1
ATOM 703 C CA . VAL A 1 91 ? 18.137 -0.919 -2.787 1.00 87.56 91 VAL A CA 1
ATOM 704 C C . VAL A 1 91 ? 19.340 -1.316 -3.637 1.00 87.56 91 VAL A C 1
ATOM 706 O O . VAL A 1 91 ? 19.665 -0.628 -4.602 1.00 87.56 91 VAL A O 1
ATOM 709 N N . ARG A 1 92 ? 20.003 -2.432 -3.316 1.00 88.19 92 ARG A N 1
ATOM 710 C CA . ARG A 1 92 ? 21.173 -2.906 -4.075 1.00 88.19 92 ARG A CA 1
ATOM 711 C C . ARG A 1 92 ? 20.813 -3.629 -5.369 1.00 88.19 92 ARG A C 1
ATOM 713 O O . ARG A 1 92 ? 21.712 -3.905 -6.162 1.00 88.19 92 ARG A O 1
ATOM 720 N N . ARG A 1 93 ? 19.541 -3.976 -5.587 1.00 89.50 93 ARG A N 1
ATOM 721 C CA . ARG A 1 93 ? 19.126 -4.622 -6.836 1.00 89.50 93 ARG A CA 1
ATOM 722 C C . ARG A 1 93 ? 19.054 -3.597 -7.962 1.00 89.50 93 ARG A C 1
ATOM 724 O O . ARG A 1 93 ? 18.627 -2.462 -7.772 1.00 89.50 93 ARG A O 1
ATOM 731 N N . GLU A 1 94 ? 19.366 -4.043 -9.168 1.00 87.81 94 GLU A N 1
ATOM 732 C CA . GLU A 1 94 ? 19.067 -3.272 -10.369 1.00 87.81 94 GLU A CA 1
ATOM 733 C C . GLU A 1 94 ? 17.551 -3.257 -10.590 1.00 87.81 94 GLU A C 1
ATOM 735 O O . GLU A 1 94 ? 16.931 -4.304 -10.807 1.00 87.81 94 GLU A O 1
ATOM 740 N N . TRP A 1 95 ? 16.936 -2.076 -10.515 1.00 86.44 95 TRP A N 1
ATOM 741 C CA . TRP A 1 95 ? 15.514 -1.916 -10.817 1.00 86.44 95 TRP A CA 1
ATOM 742 C C . TRP A 1 95 ? 15.190 -2.477 -12.208 1.00 86.44 95 TRP A C 1
ATOM 744 O O . TRP A 1 95 ? 15.975 -2.327 -13.144 1.00 86.44 95 TRP A O 1
ATOM 754 N N . TYR A 1 96 ? 14.028 -3.115 -12.350 1.00 86.75 96 TYR A N 1
ATOM 755 C CA . TYR A 1 96 ? 13.494 -3.731 -13.574 1.00 86.75 96 TYR A CA 1
ATOM 756 C C . TYR A 1 96 ? 14.184 -5.015 -14.053 1.00 86.75 96 TYR A C 1
ATOM 758 O O . TYR A 1 96 ? 13.541 -5.798 -14.757 1.00 86.75 96 TYR A O 1
ATOM 766 N N . TYR A 1 97 ? 15.443 -5.255 -13.673 1.00 85.88 97 TYR A N 1
ATOM 767 C CA . TYR A 1 97 ? 16.255 -6.369 -14.187 1.00 85.88 97 TYR A CA 1
ATOM 768 C C . TYR A 1 97 ? 16.709 -7.362 -13.117 1.00 85.88 97 TYR A C 1
ATOM 770 O O . TYR A 1 97 ? 16.987 -8.519 -13.435 1.00 85.88 97 TYR A O 1
ATOM 778 N N . GLY A 1 98 ? 16.768 -6.944 -11.851 1.00 85.12 98 GLY A N 1
ATOM 779 C CA . GLY A 1 98 ? 17.144 -7.823 -10.753 1.00 85.12 98 GLY A CA 1
ATOM 780 C C . GLY A 1 98 ? 16.171 -9.000 -10.583 1.00 85.12 98 GLY A C 1
ATOM 781 O O . GLY A 1 98 ? 15.015 -8.942 -11.015 1.00 85.12 98 GLY A O 1
ATOM 782 N N . PRO A 1 99 ? 16.578 -10.079 -9.897 1.00 88.19 99 PRO A N 1
ATOM 783 C CA . PRO A 1 99 ? 15.648 -11.132 -9.508 1.00 88.19 99 PRO A CA 1
ATOM 784 C C . PRO A 1 99 ? 14.612 -10.589 -8.511 1.00 88.19 99 PRO A C 1
ATOM 786 O O . PRO A 1 99 ? 14.921 -9.732 -7.676 1.00 88.19 99 PRO A O 1
ATOM 789 N N . MET A 1 100 ? 13.367 -11.054 -8.618 1.00 92.69 100 MET A N 1
ATOM 790 C CA . MET A 1 100 ? 12.311 -10.819 -7.628 1.00 92.69 100 MET A CA 1
ATOM 791 C C . MET A 1 100 ? 12.062 -12.113 -6.867 1.00 92.69 100 MET A C 1
ATOM 793 O O . MET A 1 100 ? 11.997 -13.190 -7.461 1.00 92.69 100 MET A O 1
ATOM 797 N N . THR A 1 101 ? 11.900 -12.008 -5.557 1.00 94.75 101 THR A N 1
ATOM 798 C CA . THR A 1 101 ? 11.419 -13.122 -4.746 1.00 94.75 101 THR A CA 1
ATOM 799 C C . THR A 1 101 ? 9.910 -13.278 -4.923 1.00 94.75 101 THR A C 1
ATOM 801 O O . THR A 1 101 ? 9.202 -12.342 -5.298 1.00 94.75 101 THR A O 1
ATOM 804 N N . THR A 1 102 ? 9.378 -14.456 -4.602 1.00 95.75 102 THR A N 1
ATOM 805 C CA . THR A 1 102 ? 7.924 -14.675 -4.597 1.00 95.75 102 THR A CA 1
ATOM 806 C C . THR A 1 102 ? 7.211 -13.706 -3.648 1.00 95.75 102 THR A C 1
ATOM 808 O O . THR A 1 102 ? 6.109 -13.254 -3.953 1.00 95.75 102 THR A O 1
ATOM 811 N N . LEU A 1 103 ? 7.847 -13.345 -2.527 1.00 96.56 103 LEU A N 1
ATOM 812 C CA . LEU A 1 103 ? 7.299 -12.380 -1.573 1.00 96.56 103 LEU A CA 1
ATOM 813 C C . LEU A 1 103 ? 7.231 -10.965 -2.154 1.00 96.56 103 LEU A C 1
ATOM 815 O O . LEU A 1 103 ? 6.207 -10.317 -1.968 1.00 96.56 103 LEU A O 1
ATOM 819 N N . ASP A 1 104 ? 8.235 -10.526 -2.922 1.00 96.12 104 ASP A N 1
ATOM 820 C CA . ASP A 1 104 ? 8.201 -9.226 -3.614 1.00 96.12 104 ASP A CA 1
ATOM 821 C C . ASP A 1 104 ? 6.967 -9.113 -4.521 1.00 96.12 104 ASP A C 1
ATOM 823 O O . ASP A 1 104 ? 6.259 -8.107 -4.524 1.00 96.12 104 ASP A O 1
ATOM 827 N N . VAL A 1 105 ? 6.685 -10.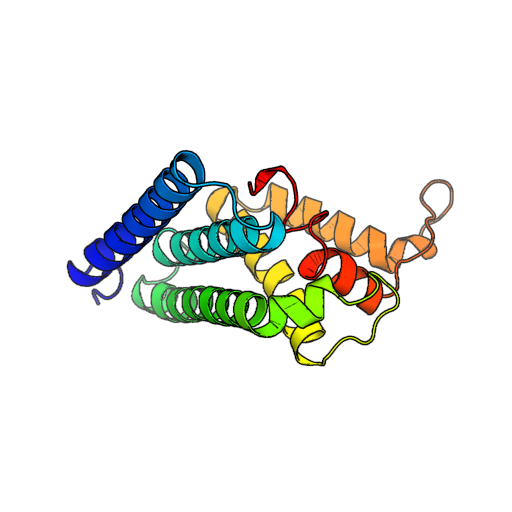178 -5.278 1.00 96.75 105 VAL A N 1
ATOM 828 C CA . VAL A 1 105 ? 5.554 -10.219 -6.213 1.00 96.75 105 VAL A CA 1
ATOM 829 C C . VAL A 1 105 ? 4.223 -10.219 -5.461 1.00 96.75 105 VAL A C 1
ATOM 831 O O . VAL A 1 105 ? 3.314 -9.463 -5.807 1.00 96.75 105 VAL A O 1
ATOM 834 N N . VAL A 1 106 ? 4.105 -11.047 -4.419 1.00 98.00 106 VAL A N 1
ATOM 835 C CA . VAL A 1 106 ? 2.876 -11.174 -3.624 1.00 98.00 106 VAL A CA 1
ATOM 836 C C . VAL A 1 106 ? 2.584 -9.887 -2.855 1.00 98.00 106 VAL A C 1
ATOM 838 O O . VAL A 1 106 ? 1.476 -9.361 -2.952 1.00 98.00 106 VAL A O 1
ATOM 841 N N . PHE A 1 107 ? 3.557 -9.343 -2.124 1.00 97.94 107 PHE A N 1
ATOM 842 C CA . PHE A 1 107 ? 3.373 -8.106 -1.367 1.00 97.94 107 PHE A CA 1
ATOM 843 C C . PHE A 1 107 ? 3.219 -6.887 -2.267 1.00 97.94 107 PHE A C 1
ATOM 845 O O . PHE A 1 107 ? 2.407 -6.019 -1.948 1.00 97.94 107 PHE A O 1
ATOM 852 N N . GLY A 1 108 ? 3.872 -6.846 -3.428 1.00 97.00 108 GLY A N 1
ATOM 853 C CA . GLY A 1 108 ? 3.631 -5.793 -4.406 1.00 97.00 108 GLY A CA 1
ATOM 854 C C . GLY A 1 108 ? 2.206 -5.810 -4.956 1.00 97.00 108 GLY A C 1
ATOM 855 O O . GLY A 1 108 ? 1.529 -4.780 -4.945 1.00 97.00 108 GLY A O 1
ATOM 856 N N . ALA A 1 109 ? 1.696 -6.982 -5.345 1.00 97.25 109 ALA A N 1
ATOM 857 C CA . ALA A 1 109 ? 0.308 -7.124 -5.783 1.00 97.25 109 ALA A CA 1
ATOM 858 C C . ALA A 1 109 ? -0.690 -6.752 -4.672 1.00 97.25 109 ALA A C 1
ATOM 860 O O . ALA A 1 109 ? -1.644 -6.012 -4.916 1.00 97.25 109 ALA A O 1
ATOM 861 N N . LEU A 1 110 ? -0.453 -7.214 -3.439 1.00 98.06 110 LEU A N 1
ATOM 862 C CA . LEU A 1 110 ? -1.298 -6.877 -2.292 1.00 98.06 110 LEU A CA 1
ATOM 863 C C . LEU A 1 110 ? -1.267 -5.379 -1.986 1.00 98.06 110 LEU A C 1
ATOM 865 O O . LEU A 1 110 ? -2.319 -4.802 -1.737 1.00 98.06 110 LEU A O 1
ATOM 869 N N . THR A 1 111 ? -0.108 -4.727 -2.072 1.00 97.62 111 THR A N 1
ATOM 870 C CA . THR A 1 111 ? 0.021 -3.283 -1.831 1.00 97.62 111 THR A CA 1
ATOM 871 C C . THR A 1 111 ? -0.803 -2.477 -2.830 1.00 97.62 111 THR A C 1
ATOM 873 O O . THR A 1 111 ? -1.528 -1.573 -2.421 1.00 97.62 111 THR A O 1
ATOM 876 N N . ILE A 1 112 ? -0.780 -2.838 -4.119 1.00 97.25 112 ILE A N 1
ATOM 877 C CA . ILE A 1 112 ? -1.628 -2.199 -5.141 1.00 97.25 112 ILE A CA 1
ATOM 878 C C . ILE A 1 112 ? -3.110 -2.310 -4.749 1.00 97.25 112 ILE A C 1
ATOM 880 O O . ILE A 1 112 ? -3.832 -1.312 -4.755 1.00 97.25 112 ILE A O 1
ATOM 884 N N . LEU A 1 113 ? -3.563 -3.504 -4.356 1.00 97.56 113 LEU A N 1
ATOM 885 C CA . LEU A 1 113 ? -4.951 -3.727 -3.941 1.00 97.56 113 LEU A CA 1
ATOM 886 C C . LEU A 1 113 ? -5.311 -2.951 -2.666 1.00 97.56 113 LEU A C 1
ATOM 888 O O . LEU A 1 113 ? -6.391 -2.367 -2.594 1.00 97.56 113 LEU A O 1
ATOM 892 N N . LEU A 1 114 ? -4.411 -2.904 -1.681 1.00 97.62 114 LEU A N 1
ATOM 893 C CA . LEU A 1 114 ? -4.605 -2.167 -0.432 1.00 97.62 114 LE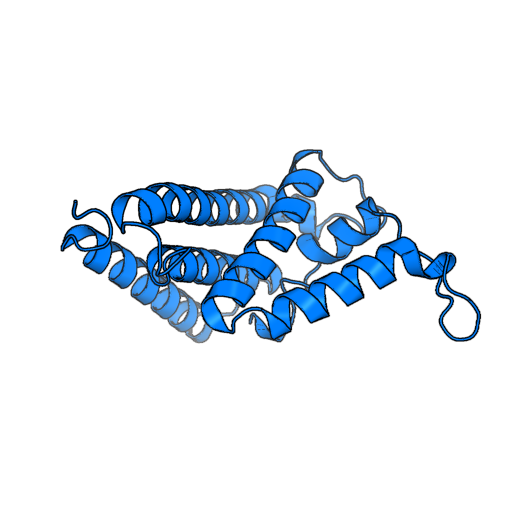U A CA 1
ATOM 894 C C . LEU A 1 114 ? -4.716 -0.662 -0.682 1.00 97.62 114 LEU A C 1
ATOM 896 O O . LEU A 1 114 ? -5.598 -0.019 -0.119 1.00 97.62 114 LEU A O 1
ATOM 900 N N . VAL A 1 115 ? -3.878 -0.103 -1.556 1.00 96.56 115 VAL A N 1
ATOM 901 C CA . VAL A 1 115 ? -3.934 1.318 -1.925 1.00 96.56 115 VAL A CA 1
ATOM 902 C C . VAL A 1 115 ? -5.243 1.644 -2.647 1.00 96.56 115 VAL A C 1
ATOM 904 O O . VAL A 1 115 ? -5.896 2.630 -2.305 1.00 96.56 115 VAL A O 1
ATOM 907 N N . LEU A 1 116 ? -5.677 0.805 -3.595 1.00 96.88 116 LEU A N 1
ATOM 908 C CA . LEU A 1 116 ? -6.964 0.982 -4.278 1.00 96.88 116 LEU A CA 1
ATOM 909 C C . LEU A 1 116 ? -8.144 0.906 -3.300 1.00 96.88 116 LEU A C 1
ATOM 911 O O . LEU A 1 116 ? -9.071 1.713 -3.370 1.00 96.88 116 LEU A O 1
ATOM 915 N N . GLU A 1 117 ? -8.103 -0.033 -2.360 1.00 96.56 117 GLU A N 1
ATOM 916 C CA . GLU A 1 117 ? -9.138 -0.201 -1.343 1.00 96.56 117 GLU A CA 1
ATOM 917 C C . GLU A 1 117 ? -9.162 0.969 -0.344 1.00 96.56 117 GLU A C 1
ATOM 919 O O . GLU A 1 117 ? -10.235 1.473 -0.004 1.00 96.56 117 GLU A O 1
ATOM 924 N N . ALA A 1 118 ? -8.002 1.468 0.084 1.00 95.62 118 ALA A N 1
ATOM 925 C CA . ALA A 1 118 ? -7.907 2.664 0.919 1.00 95.62 118 ALA A CA 1
ATOM 926 C C . ALA A 1 118 ? -8.432 3.907 0.180 1.00 95.62 118 ALA A C 1
ATOM 928 O O . ALA A 1 118 ? -9.245 4.660 0.723 1.00 95.62 118 ALA A O 1
ATOM 929 N N . ALA A 1 119 ? -8.066 4.081 -1.094 1.00 94.88 119 ALA A N 1
ATOM 930 C CA . ALA A 1 119 ? -8.596 5.144 -1.946 1.00 94.88 119 ALA A CA 1
ATOM 931 C C . ALA A 1 119 ? -10.128 5.064 -2.068 1.00 94.88 119 ALA A C 1
ATOM 933 O O . ALA A 1 119 ? -10.808 6.089 -1.945 1.00 94.88 119 ALA A O 1
ATOM 934 N N . ARG A 1 120 ? -10.683 3.850 -2.219 1.00 95.56 120 ARG A N 1
ATOM 935 C CA . ARG A 1 120 ? -12.133 3.603 -2.259 1.00 95.56 120 ARG A CA 1
ATOM 936 C C . ARG A 1 120 ? -12.825 4.045 -0.975 1.00 95.56 120 ARG A C 1
ATOM 938 O O . ARG A 1 120 ? -13.911 4.620 -1.026 1.00 95.56 120 ARG A O 1
ATOM 945 N N . ARG A 1 121 ? -12.217 3.768 0.178 1.00 93.06 121 ARG A N 1
ATOM 946 C CA . ARG A 1 121 ? -12.766 4.112 1.498 1.00 93.06 121 ARG A CA 1
ATOM 947 C C . ARG A 1 121 ? -12.749 5.612 1.772 1.00 93.06 121 ARG A C 1
ATOM 949 O O . ARG A 1 121 ? -13.713 6.126 2.333 1.00 93.06 121 ARG A O 1
ATOM 956 N N . MET A 1 122 ? -11.685 6.300 1.360 1.00 91.12 122 MET A N 1
ATOM 957 C CA . MET A 1 122 ? -11.490 7.728 1.631 1.00 91.12 122 MET A CA 1
ATOM 958 C C . MET A 1 122 ? -12.233 8.629 0.642 1.00 91.12 122 MET A C 1
ATOM 960 O O . MET A 1 122 ? -12.862 9.604 1.045 1.00 91.12 122 MET A O 1
ATOM 964 N N . THR A 1 123 ? -12.163 8.307 -0.651 1.00 92.06 123 THR A N 1
ATOM 965 C CA . THR A 1 123 ? -12.630 9.185 -1.743 1.00 92.06 123 THR A CA 1
ATOM 966 C C . THR A 1 123 ? -13.832 8.627 -2.507 1.00 92.06 123 THR A C 1
ATOM 968 O O . THR A 1 123 ? -14.434 9.323 -3.322 1.00 92.06 123 THR A O 1
ATOM 971 N N . GLY A 1 12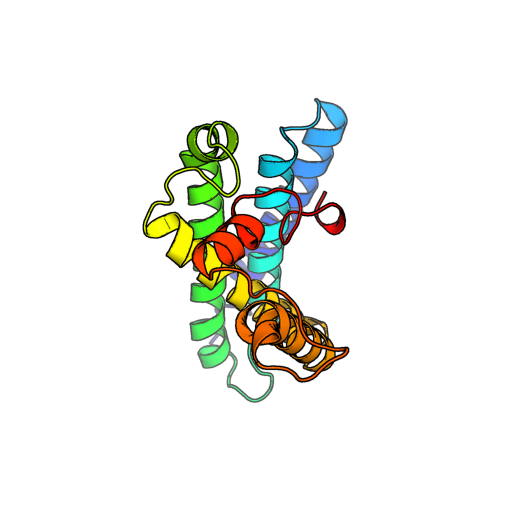4 ? -14.220 7.378 -2.233 1.00 92.31 124 GLY A N 1
ATOM 972 C CA . GLY A 1 124 ? -15.243 6.663 -2.987 1.00 92.31 124 GLY A CA 1
ATOM 973 C C . GLY A 1 124 ? -14.687 5.976 -4.236 1.00 92.31 124 GLY A C 1
ATOM 974 O O . GLY A 1 124 ? -13.486 5.827 -4.424 1.00 92.31 124 GLY A O 1
ATOM 975 N N . TRP A 1 125 ? -15.589 5.532 -5.107 1.00 94.50 125 TRP A N 1
ATOM 976 C CA . TRP A 1 125 ? -15.256 4.786 -6.325 1.00 94.50 125 TRP A CA 1
ATOM 977 C C . TRP A 1 125 ? -14.513 5.537 -7.445 1.00 94.50 125 TRP A C 1
ATOM 979 O O . TRP A 1 125 ? -13.821 4.846 -8.194 1.00 94.50 125 TRP A O 1
ATOM 989 N N . PRO A 1 126 ? -14.603 6.875 -7.609 1.00 94.81 126 PRO A N 1
ATOM 990 C CA . PRO A 1 126 ? -14.008 7.533 -8.774 1.00 94.81 126 PRO A CA 1
ATOM 991 C C . PRO A 1 126 ? -12.505 7.270 -8.935 1.00 94.81 126 PRO A C 1
ATOM 993 O O . PRO A 1 126 ? -12.070 6.847 -10.004 1.00 94.81 126 PRO A O 1
ATOM 996 N N . LEU A 1 127 ? -11.715 7.454 -7.871 1.00 94.06 127 LEU A N 1
ATOM 997 C CA . LEU A 1 127 ? -10.258 7.328 -7.939 1.00 94.06 127 LEU A CA 1
ATOM 998 C C . LEU A 1 127 ? -9.785 5.876 -8.172 1.00 94.06 127 LEU A C 1
ATOM 1000 O O . LEU A 1 127 ? -8.989 5.669 -9.090 1.00 94.06 127 LEU A O 1
ATOM 1004 N N . PRO A 1 128 ? -10.289 4.855 -7.446 1.00 95.88 128 PRO A N 1
ATOM 1005 C CA . PRO A 1 128 ? -9.955 3.460 -7.729 1.00 95.88 128 PRO A CA 1
ATOM 1006 C C . PRO A 1 128 ? -10.329 3.015 -9.141 1.00 95.88 128 PRO A C 1
ATOM 1008 O O . PRO A 1 128 ? -9.576 2.255 -9.743 1.00 95.88 128 PRO A O 1
ATOM 1011 N N . ILE A 1 129 ? -11.466 3.474 -9.680 1.00 97.50 129 ILE A N 1
ATOM 1012 C CA . ILE A 1 129 ? -11.886 3.128 -11.046 1.00 97.50 129 ILE A CA 1
ATOM 1013 C C . ILE A 1 129 ? -10.879 3.680 -12.051 1.00 97.50 129 ILE A C 1
ATOM 1015 O O . ILE A 1 129 ? -10.378 2.927 -12.881 1.00 97.50 129 ILE A O 1
ATOM 1019 N N . ILE A 1 130 ? -10.546 4.968 -11.948 1.00 96.75 130 ILE A N 1
ATOM 1020 C CA . ILE A 1 130 ? -9.587 5.613 -12.852 1.00 96.75 130 ILE A CA 1
ATOM 1021 C C . ILE A 1 130 ? -8.226 4.915 -12.766 1.00 96.75 130 ILE A C 1
ATOM 1023 O O . ILE A 1 130 ? -7.665 4.532 -13.791 1.00 96.75 130 ILE A O 1
ATOM 1027 N N . ALA A 1 131 ? -7.722 4.679 -11.553 1.00 95.88 131 ALA A N 1
ATOM 1028 C CA . ALA A 1 131 ? -6.463 3.972 -11.347 1.00 95.88 131 ALA A CA 1
ATOM 1029 C C . ALA A 1 131 ? -6.500 2.557 -11.946 1.00 95.88 131 ALA A C 1
ATOM 1031 O O . ALA A 1 131 ? -5.583 2.175 -12.665 1.00 95.88 131 ALA A O 1
ATOM 1032 N N . SER A 1 132 ? -7.583 1.805 -11.731 1.00 96.88 132 SER A N 1
ATOM 1033 C CA . SER A 1 132 ? -7.745 0.453 -12.283 1.00 96.88 132 SER A CA 1
ATOM 1034 C C . SER A 1 132 ? -7.770 0.450 -13.812 1.00 96.88 132 SER A C 1
ATOM 1036 O O . SER A 1 132 ? -7.193 -0.444 -14.424 1.00 96.88 132 SER A O 1
ATOM 1038 N N . VAL A 1 133 ? -8.383 1.460 -14.441 1.00 96.62 133 VAL A N 1
ATOM 1039 C CA . VAL A 1 133 ? -8.368 1.628 -15.902 1.00 96.62 133 VAL A CA 1
ATOM 1040 C C . VAL A 1 133 ? -6.947 1.868 -16.410 1.00 96.62 133 VAL A C 1
ATOM 1042 O O . VAL A 1 133 ? -6.549 1.242 -17.387 1.00 96.62 133 VAL A O 1
ATOM 1045 N N . PHE A 1 134 ? -6.152 2.710 -15.745 1.00 94.94 134 PHE A N 1
ATOM 1046 C CA . PHE A 1 134 ? -4.758 2.935 -16.142 1.00 94.94 134 PHE A CA 1
ATOM 1047 C C . PHE A 1 134 ? -3.859 1.723 -15.891 1.00 94.94 134 PHE A C 1
ATOM 1049 O O . PHE A 1 134 ? -3.003 1.428 -16.721 1.00 94.94 134 PHE A O 1
ATOM 1056 N N . VA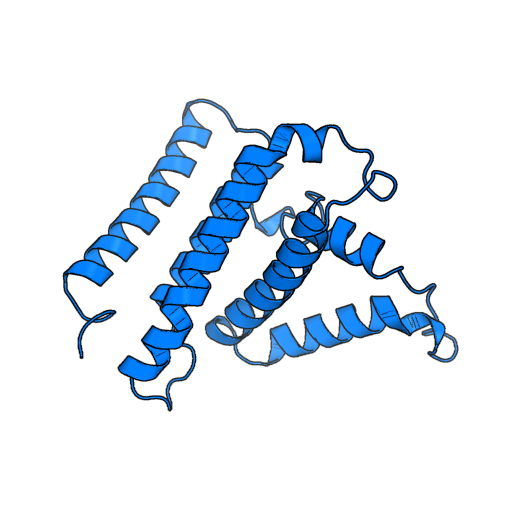L A 1 135 ? -4.076 0.982 -14.800 1.00 95.44 135 VAL A N 1
ATOM 1057 C CA . VAL A 1 135 ? -3.397 -0.301 -14.551 1.00 95.44 135 VAL A CA 1
ATOM 1058 C C . VAL A 1 135 ? -3.731 -1.290 -15.668 1.00 95.44 135 VAL A C 1
ATOM 1060 O O . VAL A 1 135 ? -2.833 -1.898 -16.247 1.00 95.44 135 VAL A O 1
ATOM 1063 N N . PHE A 1 136 ? -5.012 -1.414 -16.022 1.00 95.75 136 PHE A N 1
ATOM 1064 C CA . PHE A 1 136 ? -5.453 -2.263 -17.124 1.00 95.75 136 PHE A CA 1
ATOM 1065 C C . PHE A 1 136 ? -4.818 -1.830 -18.450 1.00 95.75 136 PHE A C 1
ATOM 1067 O O . PHE A 1 136 ? -4.252 -2.649 -19.168 1.00 95.75 136 PHE A O 1
ATOM 1074 N N . TYR A 1 137 ? -4.834 -0.534 -18.749 1.00 95.12 137 TYR A N 1
ATOM 1075 C CA . TYR A 1 137 ? -4.225 0.010 -19.955 1.00 95.12 137 TYR A CA 1
ATOM 1076 C C . TYR A 1 137 ? -2.710 -0.241 -20.011 1.00 95.12 137 TYR A C 1
ATOM 1078 O O . TYR A 1 137 ? -2.201 -0.634 -21.054 1.00 95.12 137 TYR A O 1
ATOM 1086 N N . ALA A 1 138 ? -1.983 -0.123 -18.898 1.00 94.44 138 ALA A N 1
ATOM 1087 C CA . ALA A 1 138 ? -0.547 -0.414 -18.852 1.00 94.44 138 ALA A CA 1
ATOM 1088 C C . ALA A 1 138 ? -0.215 -1.891 -19.153 1.00 94.44 138 ALA A C 1
ATOM 1090 O O . ALA A 1 138 ? 0.835 -2.189 -19.732 1.00 94.44 138 ALA A O 1
ATOM 1091 N N . LEU A 1 139 ? -1.099 -2.814 -18.764 1.00 94.81 139 LEU A N 1
ATOM 1092 C CA . LEU A 1 139 ? -0.906 -4.258 -18.931 1.00 94.81 139 LEU A CA 1
ATOM 1093 C C . LEU A 1 139 ? -1.426 -4.795 -20.274 1.00 94.81 139 LEU A C 1
ATOM 1095 O O . LEU A 1 139 ? -0.877 -5.769 -20.783 1.00 94.81 139 LEU A O 1
ATOM 1099 N N . PHE A 1 140 ? -2.453 -4.164 -20.851 1.00 95.50 140 PHE A N 1
ATOM 1100 C CA . PHE A 1 140 ? -3.157 -4.641 -22.053 1.00 95.50 140 PHE A CA 1
ATOM 1101 C C . PHE A 1 140 ? -3.174 -3.632 -23.210 1.00 95.50 140 PHE A C 1
ATOM 1103 O O . PHE A 1 140 ? -3.861 -3.839 -24.209 1.00 95.50 140 PHE A O 1
ATOM 1110 N N . GLY A 1 141 ? -2.434 -2.530 -23.095 1.00 92.44 141 GLY A N 1
ATOM 1111 C CA . GLY A 1 141 ? -2.429 -1.429 -24.059 1.00 92.44 141 GLY A CA 1
ATOM 1112 C C . GLY A 1 141 ? -1.968 -1.800 -25.473 1.00 92.44 141 GLY A C 1
ATOM 1113 O O . GLY A 1 141 ? -2.249 -1.072 -26.420 1.00 92.44 141 GLY A O 1
ATOM 1114 N N . ASP A 1 142 ? -1.318 -2.951 -25.645 1.00 93.25 142 ASP A N 1
ATOM 1115 C CA . ASP A 1 142 ? -0.912 -3.500 -26.942 1.00 93.25 142 ASP A CA 1
ATOM 1116 C C . ASP A 1 142 ? -2.082 -4.074 -27.758 1.00 93.25 142 ASP A C 1
ATOM 1118 O O . ASP A 1 142 ? -1.952 -4.251 -28.966 1.00 93.25 142 ASP A O 1
ATOM 1122 N N . HIS A 1 143 ? -3.227 -4.334 -27.120 1.00 93.31 143 HIS A N 1
ATOM 1123 C CA . HIS A 1 143 ? -4.438 -4.835 -27.778 1.00 93.31 143 HIS A CA 1
ATOM 1124 C C . HIS A 1 143 ? -5.347 -3.711 -28.303 1.00 93.31 143 HIS A C 1
ATOM 1126 O O . HIS A 1 143 ? -6.338 -3.983 -28.981 1.00 93.31 143 HIS A O 1
ATOM 1132 N N . PHE A 1 144 ? -5.048 -2.450 -27.983 1.00 91.75 144 PHE A N 1
ATOM 1133 C CA . PHE A 1 144 ? -5.858 -1.308 -28.401 1.00 91.75 144 PHE A CA 1
ATOM 1134 C C . PHE A 1 144 ? -5.501 -0.862 -29.827 1.00 91.75 144 PHE A C 1
ATOM 1136 O O . PHE A 1 144 ? -4.335 -0.949 -30.216 1.00 91.75 144 PHE A O 1
ATOM 1143 N N . PRO A 1 145 ? -6.468 -0.356 -30.618 1.00 93.62 145 PRO A N 1
ATOM 1144 C CA . PRO A 1 145 ? -6.197 0.189 -31.945 1.00 93.62 145 PRO A CA 1
ATOM 1145 C C . PRO A 1 145 ? -5.444 1.526 -31.869 1.00 93.62 145 PRO A C 1
ATOM 1147 O O . PRO A 1 145 ? -5.563 2.280 -30.898 1.00 93.62 145 PRO A O 1
ATOM 1150 N N . ALA A 1 146 ? -4.705 1.853 -32.931 1.00 92.44 146 ALA A N 1
ATOM 1151 C CA . ALA A 1 146 ? -4.040 3.147 -33.057 1.00 92.44 146 ALA A CA 1
ATOM 1152 C C . ALA A 1 146 ? -5.073 4.296 -33.002 1.00 92.44 146 ALA A C 1
ATOM 1154 O O . ALA A 1 146 ? -6.156 4.159 -33.578 1.00 92.44 146 ALA A O 1
ATOM 1155 N N . PRO A 1 147 ? -4.778 5.430 -32.334 1.00 90.25 147 PRO A N 1
ATOM 1156 C CA . PRO A 1 147 ? -3.488 5.848 -31.768 1.00 90.25 147 PRO A CA 1
ATOM 1157 C C . PRO A 1 147 ? -3.271 5.464 -30.291 1.00 90.25 147 PRO A C 1
ATOM 1159 O O . PRO A 1 147 ? -2.294 5.899 -29.692 1.00 90.25 147 PRO A O 1
ATOM 1162 N N . LEU A 1 148 ? -4.172 4.683 -29.689 1.00 90.44 148 LEU A N 1
ATOM 1163 C CA . LEU A 1 148 ? -4.121 4.317 -28.266 1.00 90.44 148 LEU A CA 1
ATOM 1164 C C . LEU A 1 148 ? -3.271 3.065 -27.996 1.00 90.44 148 LEU A C 1
ATOM 1166 O O . LEU A 1 148 ? -3.247 2.557 -26.881 1.00 90.44 148 LEU A O 1
ATOM 1170 N N . THR A 1 149 ? -2.588 2.531 -29.004 1.00 93.25 149 THR A N 1
ATOM 1171 C CA . THR A 1 149 ? -1.708 1.375 -28.829 1.00 93.25 149 THR A CA 1
ATOM 1172 C C . THR A 1 149 ? -0.440 1.785 -28.085 1.00 93.25 149 THR A C 1
ATOM 1174 O O . THR A 1 149 ? 0.284 2.679 -28.525 1.00 93.25 149 THR A O 1
ATOM 1177 N N . ILE A 1 150 ? -0.122 1.086 -26.996 1.00 92.88 150 ILE A N 1
ATOM 1178 C CA . ILE A 1 150 ? 1.161 1.216 -26.290 1.00 92.88 150 ILE A CA 1
ATOM 1179 C C . ILE A 1 150 ? 1.848 -0.141 -26.167 1.00 92.88 150 ILE A C 1
ATOM 1181 O O . ILE A 1 150 ? 1.212 -1.190 -26.233 1.00 92.88 150 ILE A O 1
ATOM 1185 N N . ARG A 1 151 ? 3.167 -0.141 -25.951 1.00 90.38 151 ARG A N 1
ATOM 1186 C CA . ARG A 1 151 ? 3.879 -1.373 -25.595 1.00 90.38 151 ARG A CA 1
ATOM 1187 C C . ARG A 1 151 ? 3.416 -1.821 -24.209 1.00 90.38 151 ARG A C 1
ATOM 1189 O O . ARG A 1 151 ? 3.621 -1.088 -23.244 1.00 90.38 151 ARG A O 1
ATOM 1196 N N . ARG A 1 152 ? 2.839 -3.023 -24.107 1.00 91.06 152 ARG A N 1
ATOM 1197 C CA . ARG A 1 152 ? 2.450 -3.586 -22.807 1.00 91.06 152 ARG A CA 1
ATOM 1198 C C . ARG A 1 152 ? 3.652 -3.750 -21.881 1.00 91.06 152 ARG A C 1
ATOM 1200 O O . ARG A 1 152 ? 4.737 -4.156 -22.312 1.00 91.06 152 ARG A O 1
ATOM 1207 N N . THR A 1 153 ? 3.434 -3.499 -20.599 1.00 93.75 153 THR A N 1
ATOM 1208 C CA . THR A 1 153 ? 4.423 -3.764 -19.552 1.00 93.75 153 THR A CA 1
ATOM 1209 C C . THR A 1 153 ? 4.268 -5.198 -19.056 1.00 93.75 153 THR A C 1
ATOM 1211 O O . THR A 1 153 ? 3.158 -5.650 -18.779 1.00 93.75 153 THR A O 1
ATOM 1214 N N . HIS A 1 154 ? 5.375 -5.937 -18.931 1.00 93.75 154 HIS A N 1
ATOM 1215 C CA . HIS A 1 154 ? 5.334 -7.281 -18.353 1.00 93.75 154 HIS A CA 1
ATOM 1216 C C . HIS A 1 154 ? 4.859 -7.208 -16.886 1.00 93.75 154 HIS A C 1
ATOM 1218 O O . HIS A 1 154 ? 5.377 -6.365 -16.150 1.00 93.75 154 HIS A O 1
ATOM 1224 N N . PRO A 1 155 ? 3.938 -8.074 -16.415 1.00 93.75 155 PRO A N 1
ATOM 1225 C CA . PRO A 1 155 ? 3.356 -7.956 -15.073 1.00 93.75 155 PRO A CA 1
ATOM 1226 C C . PRO A 1 155 ? 4.380 -7.916 -13.933 1.00 93.75 155 PRO A C 1
ATOM 1228 O O . PRO A 1 155 ? 4.212 -7.152 -12.989 1.00 93.75 155 PRO A O 1
ATOM 1231 N N . LEU A 1 156 ? 5.473 -8.681 -14.034 1.00 94.69 156 LEU A N 1
ATOM 1232 C CA . LEU A 1 156 ? 6.542 -8.636 -13.027 1.00 94.69 156 LEU A CA 1
ATOM 1233 C C . LEU A 1 156 ? 7.262 -7.286 -13.017 1.00 94.69 156 LEU A C 1
ATOM 1235 O O . LEU A 1 156 ? 7.466 -6.720 -11.954 1.00 94.69 156 LEU A O 1
ATOM 1239 N N . THR A 1 157 ? 7.571 -6.731 -14.191 1.00 94.31 157 THR A N 1
ATOM 1240 C CA . THR A 1 157 ? 8.174 -5.395 -14.312 1.00 94.31 157 THR A CA 1
ATOM 1241 C C . THR A 1 157 ? 7.222 -4.312 -13.811 1.00 94.31 157 THR A C 1
ATOM 1243 O O . THR A 1 157 ? 7.658 -3.329 -13.222 1.00 94.31 157 THR A O 1
ATOM 1246 N N . PHE A 1 158 ? 5.914 -4.498 -14.008 1.00 95.62 158 PHE A N 1
ATOM 1247 C CA . PHE A 1 158 ? 4.898 -3.602 -13.471 1.00 95.62 158 PHE A CA 1
ATOM 1248 C C . PHE A 1 158 ? 4.879 -3.629 -11.937 1.00 95.62 158 PHE A C 1
ATOM 1250 O O . PHE A 1 158 ? 4.934 -2.573 -11.315 1.00 95.62 158 PHE A O 1
ATOM 1257 N N . ILE A 1 159 ? 4.847 -4.817 -11.321 1.00 96.38 159 ILE A N 1
ATOM 1258 C CA . ILE A 1 159 ? 4.879 -4.955 -9.856 1.00 96.38 159 ILE A CA 1
ATOM 1259 C C . ILE A 1 159 ? 6.191 -4.409 -9.289 1.00 96.38 159 ILE A C 1
ATOM 1261 O O . ILE A 1 159 ? 6.163 -3.693 -8.292 1.00 96.38 159 ILE A O 1
ATOM 1265 N N . ASP A 1 160 ? 7.315 -4.690 -9.946 1.00 94.94 160 ASP A N 1
ATOM 1266 C CA . ASP A 1 160 ? 8.622 -4.146 -9.586 1.00 94.94 160 ASP A CA 1
ATOM 1267 C C . ASP A 1 160 ? 8.593 -2.615 -9.541 1.00 94.94 160 ASP A C 1
ATOM 1269 O O . ASP A 1 160 ? 8.892 -2.011 -8.512 1.00 94.94 160 ASP A O 1
ATOM 1273 N N . HIS A 1 161 ? 8.106 -1.983 -10.615 1.00 95.06 161 HIS A N 1
ATOM 1274 C CA . HIS A 1 161 ? 7.951 -0.534 -10.669 1.00 95.06 161 HIS A CA 1
ATOM 1275 C C . HIS A 1 161 ? 7.030 -0.012 -9.560 1.00 95.06 161 HIS A C 1
ATOM 1277 O O . HIS A 1 161 ? 7.371 0.955 -8.885 1.00 95.06 161 HIS A O 1
ATOM 1283 N N . MET A 1 162 ? 5.879 -0.656 -9.350 1.00 95.06 162 MET A N 1
ATOM 1284 C CA . MET A 1 162 ? 4.879 -0.210 -8.380 1.00 95.06 162 MET A CA 1
ATOM 1285 C C . MET A 1 162 ? 5.351 -0.311 -6.928 1.00 95.06 162 MET A C 1
ATOM 1287 O O . MET A 1 162 ? 5.013 0.566 -6.136 1.00 95.06 162 MET A O 1
ATOM 1291 N N . PHE A 1 163 ? 6.097 -1.360 -6.578 1.00 95.12 163 PHE A N 1
ATOM 1292 C CA . PHE A 1 163 ? 6.368 -1.730 -5.187 1.00 95.12 163 PHE A CA 1
ATOM 1293 C C . PHE A 1 163 ? 7.829 -1.564 -4.763 1.00 95.12 163 PHE A C 1
ATOM 1295 O O . PHE A 1 163 ? 8.086 -1.135 -3.644 1.00 95.12 163 PHE A O 1
ATOM 1302 N N . LEU A 1 164 ? 8.790 -1.882 -5.631 1.00 93.06 164 LEU A N 1
ATOM 1303 C CA . LEU A 1 164 ? 10.213 -1.894 -5.277 1.00 93.06 164 LEU A CA 1
ATOM 1304 C C . LEU A 1 164 ? 10.959 -0.630 -5.720 1.00 93.06 164 LEU A C 1
ATOM 1306 O O . LEU A 1 164 ? 12.153 -0.509 -5.457 1.00 93.06 164 LEU A O 1
ATOM 1310 N N . THR A 1 165 ? 10.279 0.318 -6.374 1.00 90.38 165 THR A N 1
ATOM 1311 C CA . THR A 1 165 ? 10.882 1.600 -6.764 1.00 90.38 165 THR A CA 1
ATOM 1312 C C . THR A 1 165 ? 10.259 2.778 -6.011 1.00 90.38 165 THR A C 1
ATOM 1314 O O . THR A 1 165 ? 9.051 2.793 -5.754 1.00 90.38 165 THR A O 1
ATOM 1317 N N . PRO A 1 166 ? 11.039 3.837 -5.723 1.00 86.62 166 PRO A N 1
ATOM 1318 C CA . PRO A 1 166 ? 10.547 5.039 -5.046 1.00 86.62 166 PRO A CA 1
ATOM 1319 C C . PRO A 1 166 ? 9.804 6.000 -5.994 1.00 86.62 166 PRO A C 1
ATOM 1321 O O . PRO A 1 166 ? 9.658 7.184 -5.689 1.00 86.62 166 PRO A O 1
ATOM 1324 N N . GLN A 1 167 ? 9.403 5.542 -7.185 1.00 86.56 167 GLN A N 1
ATOM 1325 C CA . GLN A 1 167 ? 8.811 6.383 -8.233 1.00 86.56 167 GLN A CA 1
ATOM 1326 C C . GLN A 1 167 ? 7.292 6.233 -8.344 1.00 86.56 167 GLN A C 1
ATOM 1328 O O . GLN A 1 167 ? 6.629 7.148 -8.824 1.00 86.56 167 GLN A O 1
ATOM 1333 N N . ALA A 1 168 ? 6.747 5.101 -7.899 1.00 90.31 168 ALA A N 1
ATOM 1334 C CA . ALA A 1 168 ? 5.339 4.770 -8.056 1.00 90.31 168 ALA A CA 1
ATOM 1335 C C . ALA A 1 168 ? 4.555 4.967 -6.750 1.00 90.31 168 ALA A C 1
ATOM 1337 O O . ALA A 1 168 ? 4.306 6.101 -6.346 1.00 90.31 168 ALA A O 1
ATOM 1338 N N . ILE A 1 169 ? 4.170 3.878 -6.074 1.00 93.19 169 ILE A N 1
ATOM 1339 C CA . ILE A 1 169 ? 3.363 3.933 -4.848 1.00 93.19 169 ILE A CA 1
ATOM 1340 C C . ILE A 1 169 ? 4.096 4.719 -3.752 1.00 93.19 169 ILE A C 1
ATOM 1342 O O . ILE A 1 169 ? 3.492 5.554 -3.084 1.00 93.19 169 ILE A O 1
ATOM 1346 N N . PHE A 1 170 ? 5.409 4.521 -3.637 1.00 90.69 170 PHE A N 1
ATOM 1347 C CA . PHE A 1 170 ? 6.293 5.240 -2.714 1.00 90.69 170 PHE A CA 1
ATOM 1348 C C . PHE A 1 170 ? 6.907 6.499 -3.352 1.00 90.69 170 PHE A C 1
ATOM 1350 O O . PHE A 1 170 ? 8.072 6.832 -3.123 1.00 90.69 170 PHE A O 1
ATOM 1357 N N . GLY A 1 171 ? 6.146 7.171 -4.219 1.00 83.25 171 GLY A N 1
ATOM 1358 C CA . GLY A 1 171 ? 6.552 8.376 -4.939 1.00 83.25 171 GLY A CA 1
ATOM 1359 C C . GLY A 1 171 ? 6.637 9.633 -4.066 1.00 83.25 171 GLY A C 1
ATOM 1360 O O . GLY A 1 171 ? 6.405 9.612 -2.858 1.00 83.25 171 GLY A O 1
ATOM 1361 N N . THR A 1 172 ? 6.902 10.773 -4.705 1.00 74.69 172 THR A N 1
ATOM 1362 C CA . THR A 1 172 ? 6.991 12.094 -4.054 1.00 74.69 172 THR A CA 1
ATOM 1363 C C . THR A 1 172 ? 5.788 12.522 -3.202 1.00 74.69 172 THR A C 1
ATOM 1365 O O . THR A 1 172 ? 6.030 13.205 -2.218 1.00 74.69 172 THR A O 1
ATOM 1368 N N . PRO A 1 173 ? 4.517 12.145 -3.459 1.00 75.12 173 PRO A N 1
ATOM 1369 C CA . PRO A 1 173 ? 3.429 12.539 -2.556 1.00 75.12 173 PRO A CA 1
ATOM 1370 C C . PRO A 1 173 ? 3.463 11.838 -1.186 1.00 75.12 173 PRO A C 1
ATOM 1372 O O . PRO A 1 173 ? 2.660 12.176 -0.323 1.00 75.12 173 PRO A O 1
ATOM 1375 N N . THR A 1 174 ? 4.348 10.855 -0.983 1.00 72.56 174 THR A N 1
ATOM 1376 C CA . THR A 1 174 ? 4.439 10.065 0.259 1.00 72.56 174 THR A CA 1
ATOM 1377 C C . THR A 1 174 ? 5.591 10.471 1.182 1.00 72.56 174 THR A C 1
ATOM 1379 O O . THR A 1 174 ? 5.807 9.805 2.195 1.00 72.56 174 THR A O 1
ATOM 1382 N N . GLY A 1 175 ? 6.343 11.533 0.868 1.00 54.72 175 GLY A N 1
ATOM 1383 C CA . GLY A 1 175 ? 7.474 11.976 1.689 1.00 54.72 175 GLY A CA 1
ATOM 1384 C C . GLY A 1 175 ? 7.918 13.397 1.417 1.00 54.72 175 GLY A C 1
ATOM 1385 O O . GLY A 1 175 ? 7.883 13.800 0.236 1.00 54.72 175 GLY A O 1
#